Protein AF-A0A382JQ73-F1 (afdb_monomer_lite)

Organism: NCBI:txid408172

Radius of gyration: 24.36 Å; chains: 1; bounding box: 41×45×93 Å

pLDDT: mean 86.75, std 17.33, range [39.06, 98.62]

Foldseek 3Di:
DDDDDDDDPDDDDPDPDPPPPPPPPLQADDLPDQCRLVSVQCVQFVFPQGEAEDEDADPVVVVPDAADLVNGYKYWYFDADPVRHGDDIDIDGDHNVSNCVVPNVVGTDHGDDCVVVVVSNVVVVVVVD

Structure (mmCIF, N/CA/C/O backbone):
data_AF-A0A382JQ73-F1
#
_entry.id   AF-A0A382JQ73-F1
#
loop_
_atom_site.group_PDB
_atom_site.id
_atom_site.type_symbol
_atom_site.label_atom_id
_atom_site.label_alt_id
_atom_site.label_comp_id
_atom_site.label_asym_id
_atom_site.label_entity_id
_atom_site.label_seq_id
_atom_site.pdbx_PDB_ins_code
_atom_site.Cartn_x
_atom_site.Cartn_y
_atom_site.Cartn_z
_atom_site.occupancy
_atom_site.B_iso_or_equiv
_atom_site.auth_seq_id
_atom_site.auth_comp_id
_atom_site.auth_asym_id
_atom_site.auth_atom_id
_atom_site.pdbx_PDB_model_num
ATOM 1 N N . MET A 1 1 ? 11.324 -33.983 -73.610 1.00 46.19 1 MET A N 1
ATOM 2 C CA . MET A 1 1 ? 12.483 -33.865 -72.699 1.00 46.19 1 MET A CA 1
ATOM 3 C C . MET A 1 1 ? 12.506 -32.440 -72.157 1.00 46.19 1 MET A C 1
ATOM 5 O O . MET A 1 1 ? 12.318 -31.541 -72.962 1.00 46.19 1 MET A O 1
ATOM 9 N N . ASN A 1 2 ? 12.716 -32.282 -70.842 1.00 39.06 2 ASN A N 1
ATOM 10 C CA . ASN A 1 2 ? 12.858 -31.035 -70.056 1.00 39.06 2 ASN A CA 1
ATOM 11 C C . ASN A 1 2 ? 11.587 -30.190 -69.846 1.00 39.06 2 ASN A C 1
ATOM 13 O O . ASN A 1 2 ? 10.844 -29.955 -70.782 1.00 39.06 2 ASN A O 1
ATOM 17 N N . MET A 1 3 ? 11.271 -29.639 -68.672 1.00 40.94 3 MET A N 1
ATOM 18 C CA . MET A 1 3 ? 11.789 -29.722 -67.297 1.00 40.94 3 MET A CA 1
ATOM 19 C C . MET A 1 3 ? 10.694 -29.092 -66.417 1.00 40.94 3 MET A C 1
ATOM 21 O O . MET A 1 3 ? 10.139 -28.055 -66.775 1.00 40.94 3 MET A O 1
ATOM 25 N N . ARG A 1 4 ? 10.366 -29.715 -65.282 1.00 57.44 4 ARG A N 1
ATOM 26 C CA . ARG A 1 4 ? 9.484 -29.146 -64.251 1.00 5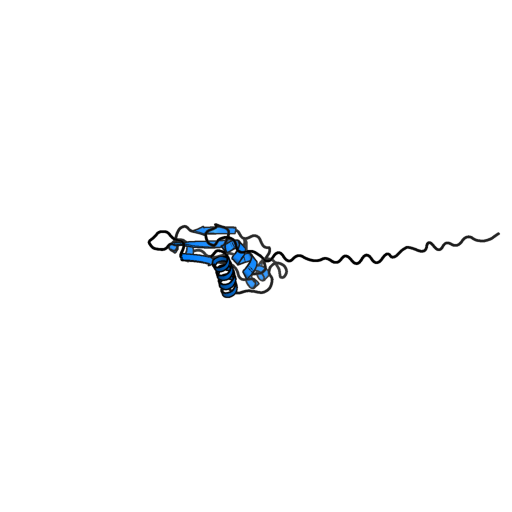7.44 4 ARG A CA 1
ATOM 27 C C . ARG A 1 4 ? 10.257 -28.090 -63.461 1.00 57.44 4 ARG A C 1
ATOM 29 O O . ARG A 1 4 ? 11.326 -28.420 -62.965 1.00 57.44 4 ARG A O 1
ATOM 36 N N . HIS A 1 5 ? 9.680 -26.908 -63.237 1.00 48.34 5 HIS A N 1
ATOM 37 C CA . HIS A 1 5 ? 10.069 -26.051 -62.115 1.00 48.34 5 HIS A CA 1
ATOM 38 C C . HIS A 1 5 ? 8.849 -25.436 -61.423 1.00 48.34 5 HIS A C 1
ATOM 40 O O . HIS A 1 5 ? 7.890 -24.995 -62.049 1.00 48.34 5 HIS A O 1
ATOM 46 N N . HIS A 1 6 ? 8.917 -25.514 -60.098 1.00 56.88 6 HIS A N 1
ATOM 47 C CA . HIS A 1 6 ? 7.933 -25.156 -59.091 1.00 56.88 6 HIS A CA 1
ATOM 48 C C . HIS A 1 6 ? 7.804 -23.644 -58.906 1.00 56.88 6 HIS A C 1
ATOM 50 O O . HIS A 1 6 ? 8.826 -22.974 -58.816 1.00 56.88 6 HIS A O 1
ATOM 56 N N . THR A 1 7 ? 6.596 -23.155 -58.622 1.00 52.44 7 THR A N 1
ATOM 57 C CA . THR A 1 7 ? 6.410 -22.011 -57.715 1.00 52.44 7 THR A CA 1
ATOM 58 C C . THR A 1 7 ? 5.121 -22.188 -56.909 1.00 52.44 7 THR A C 1
ATOM 60 O O . THR A 1 7 ? 4.008 -21.949 -57.365 1.00 52.44 7 THR A O 1
ATOM 63 N N . ILE A 1 8 ? 5.290 -22.660 -55.672 1.00 55.72 8 ILE A N 1
ATOM 64 C CA . ILE A 1 8 ? 4.260 -22.680 -54.630 1.00 55.72 8 ILE A CA 1
ATOM 65 C C . ILE A 1 8 ? 4.098 -21.232 -54.153 1.00 55.72 8 ILE A C 1
ATOM 67 O O . ILE A 1 8 ? 4.946 -20.721 -53.425 1.00 55.72 8 ILE A O 1
ATOM 71 N N . SER A 1 9 ? 3.032 -20.564 -54.594 1.00 48.09 9 SER A N 1
ATOM 72 C CA . SER A 1 9 ? 2.642 -19.239 -54.105 1.00 48.09 9 SER A CA 1
ATOM 73 C C . SER A 1 9 ? 2.085 -19.386 -52.686 1.00 48.09 9 SER A C 1
ATOM 75 O O . SER A 1 9 ? 0.987 -19.907 -52.485 1.00 48.09 9 SER A O 1
ATOM 77 N N . ARG A 1 10 ? 2.890 -19.031 -51.679 1.00 51.66 10 ARG A N 1
ATOM 78 C CA . ARG A 1 10 ? 2.491 -19.080 -50.269 1.00 51.66 10 ARG A CA 1
ATOM 79 C C . ARG A 1 10 ? 1.628 -17.865 -49.935 1.00 51.66 10 ARG A C 1
ATOM 81 O O . ARG A 1 10 ? 2.068 -16.729 -50.073 1.00 51.66 10 ARG A O 1
ATOM 88 N N . LEU A 1 11 ? 0.416 -18.156 -49.465 1.00 56.16 11 LEU A N 1
ATOM 89 C CA . LEU A 1 11 ? -0.494 -17.240 -48.789 1.00 56.16 11 LEU A CA 1
ATOM 90 C C . LEU A 1 11 ? 0.241 -16.420 -47.718 1.00 56.16 11 LEU A C 1
ATOM 92 O O . LEU A 1 11 ? 0.912 -16.988 -46.858 1.00 56.16 11 LEU A O 1
ATOM 96 N N . ALA A 1 12 ? 0.015 -15.110 -47.706 1.00 55.66 12 ALA A N 1
ATOM 97 C CA . ALA A 1 12 ? 0.257 -14.263 -46.546 1.00 55.66 12 ALA A CA 1
ATOM 98 C C . ALA A 1 12 ? -1.049 -13.529 -46.214 1.00 55.66 12 ALA A C 1
ATOM 100 O O . ALA A 1 12 ? -1.292 -12.412 -46.666 1.00 55.66 12 ALA A O 1
ATOM 101 N N . ALA A 1 13 ? -1.930 -14.202 -45.470 1.00 55.72 13 ALA A N 1
ATOM 102 C CA . ALA A 1 13 ? -3.082 -13.567 -44.844 1.00 55.72 13 ALA A CA 1
ATOM 103 C C . ALA A 1 13 ? -2.578 -12.774 -43.630 1.00 55.72 13 ALA A C 1
ATOM 105 O O . ALA A 1 13 ? -2.143 -13.348 -42.632 1.00 55.72 13 ALA A O 1
ATOM 106 N N . LEU A 1 14 ? -2.581 -11.448 -43.753 1.00 53.69 14 LEU A N 1
ATOM 107 C CA . LEU A 1 14 ? -2.181 -10.514 -42.709 1.00 53.69 14 LEU A CA 1
ATOM 108 C C . LEU A 1 14 ? -3.281 -10.469 -41.633 1.00 53.69 14 LEU A C 1
ATOM 110 O O . LEU A 1 14 ? -4.257 -9.732 -41.747 1.00 53.69 14 LEU A O 1
ATOM 114 N N . MET A 1 15 ? -3.155 -11.312 -40.608 1.00 59.88 15 MET A N 1
ATOM 115 C CA . MET A 1 15 ? -4.075 -11.357 -39.472 1.00 59.88 15 MET A CA 1
ATOM 116 C C . MET A 1 15 ? -3.680 -10.262 -38.468 1.00 59.88 15 MET A C 1
ATOM 118 O O . MET A 1 15 ? -2.776 -10.443 -37.655 1.00 59.88 15 MET A O 1
ATOM 122 N N . LEU A 1 16 ? -4.330 -9.097 -38.556 1.00 59.72 16 LEU A N 1
ATOM 123 C CA . LEU A 1 16 ? -4.241 -8.030 -37.555 1.00 59.72 16 LEU A CA 1
ATOM 124 C C . LEU A 1 16 ? -4.937 -8.489 -36.265 1.00 59.72 16 LEU A C 1
ATOM 126 O O . LEU A 1 16 ? -6.151 -8.371 -36.118 1.00 59.72 16 LEU A O 1
ATOM 130 N N . ILE A 1 17 ? -4.160 -9.029 -35.328 1.00 69.94 17 ILE A N 1
ATOM 131 C CA . ILE A 1 17 ? -4.608 -9.276 -33.956 1.00 69.94 17 ILE A CA 1
ATOM 132 C C . ILE A 1 17 ? -4.641 -7.922 -33.238 1.00 69.94 17 ILE A C 1
ATOM 134 O O . ILE A 1 17 ? -3.612 -7.393 -32.819 1.00 69.94 17 ILE A O 1
ATOM 138 N N . VAL A 1 18 ? -5.836 -7.343 -33.115 1.00 60.03 18 VAL A N 1
ATOM 139 C CA . VAL A 1 18 ? -6.100 -6.218 -32.212 1.00 60.03 18 VAL A CA 1
ATOM 140 C C . VAL A 1 18 ? -6.088 -6.773 -30.788 1.00 60.03 18 VAL A C 1
ATOM 142 O O . VAL A 1 18 ? -7.096 -7.266 -30.288 1.00 60.03 18 VAL A O 1
ATOM 145 N N . CYS A 1 19 ? -4.929 -6.723 -30.131 1.00 53.97 19 CYS A N 1
ATOM 146 C CA . CYS A 1 19 ? -4.843 -6.887 -28.682 1.00 53.97 19 CYS A CA 1
ATOM 147 C C . CYS A 1 19 ? -5.473 -5.655 -28.020 1.00 53.97 19 CYS A C 1
ATOM 149 O O . CYS A 1 19 ? -4.785 -4.700 -27.665 1.00 53.97 19 CYS A O 1
ATOM 151 N N . ALA A 1 20 ? -6.797 -5.667 -27.860 1.00 57.41 20 ALA A N 1
ATOM 152 C CA . ALA A 1 20 ? -7.471 -4.799 -26.908 1.00 57.41 20 ALA A CA 1
ATOM 153 C C . ALA A 1 20 ? -7.098 -5.283 -25.500 1.00 57.41 20 ALA A C 1
ATOM 155 O O . ALA A 1 20 ? -7.790 -6.100 -24.895 1.00 57.41 20 ALA A O 1
ATOM 156 N N . GLY A 1 21 ? -5.947 -4.827 -25.003 1.00 48.09 21 GLY A N 1
ATOM 157 C CA . GLY A 1 21 ? -5.580 -4.984 -23.605 1.00 48.09 21 GLY A CA 1
ATOM 158 C C . GLY A 1 21 ? -6.584 -4.209 -22.763 1.00 48.09 21 GLY A C 1
ATOM 159 O O . GLY A 1 21 ? -6.453 -2.998 -22.603 1.00 48.09 21 GLY A O 1
ATOM 160 N N . MET A 1 22 ? -7.609 -4.892 -22.253 1.00 49.41 22 MET A N 1
ATOM 161 C CA . MET A 1 22 ? -8.440 -4.353 -21.184 1.00 49.41 22 MET A CA 1
ATOM 162 C C . MET A 1 22 ? -7.543 -4.219 -19.954 1.00 49.41 22 MET A C 1
ATOM 164 O O . MET A 1 22 ? -7.358 -5.170 -19.197 1.00 49.41 22 MET A O 1
ATOM 168 N N . ALA A 1 23 ? -6.938 -3.046 -19.782 1.00 50.38 23 ALA A N 1
ATOM 169 C CA . ALA A 1 23 ? -6.324 -2.669 -18.525 1.00 50.38 23 ALA A CA 1
ATOM 170 C C . ALA A 1 23 ? -7.447 -2.641 -17.482 1.00 50.38 23 ALA A C 1
ATOM 172 O O . ALA A 1 23 ? -8.264 -1.720 -17.457 1.00 50.38 23 ALA A O 1
ATOM 173 N N . SER A 1 24 ? -7.540 -3.697 -16.672 1.00 48.69 24 SER A N 1
ATOM 174 C CA . SER A 1 24 ? -8.426 -3.706 -15.514 1.00 48.69 24 SER A CA 1
ATOM 175 C C . SER A 1 24 ? -7.979 -2.562 -14.614 1.00 48.69 24 SER A C 1
ATOM 177 O O . SER A 1 24 ? -6.850 -2.563 -14.122 1.00 48.69 24 SER A O 1
ATOM 179 N N . ALA A 1 25 ? -8.823 -1.542 -14.457 1.00 58.66 25 ALA A N 1
ATOM 180 C CA . ALA A 1 25 ? -8.551 -0.478 -13.509 1.00 58.66 25 ALA A CA 1
ATOM 181 C C . ALA A 1 25 ? -8.450 -1.129 -12.126 1.00 58.66 25 ALA A C 1
ATOM 183 O O . ALA A 1 25 ? -9.438 -1.677 -11.629 1.00 58.66 25 ALA A O 1
ATOM 184 N N . ALA A 1 26 ? -7.249 -1.119 -11.538 1.00 61.19 26 ALA A N 1
ATOM 185 C CA . ALA A 1 26 ? -7.008 -1.676 -10.216 1.00 61.19 26 ALA A CA 1
ATOM 186 C C . ALA A 1 26 ? -8.017 -1.059 -9.239 1.00 61.19 26 ALA A C 1
ATOM 188 O O . ALA A 1 26 ? -7.959 0.127 -8.912 1.00 61.19 26 ALA A O 1
ATOM 189 N N . THR A 1 27 ? -9.003 -1.856 -8.834 1.00 75.88 27 THR A N 1
ATOM 190 C CA . THR A 1 27 ? -10.042 -1.402 -7.920 1.00 75.88 27 THR A CA 1
ATOM 191 C C . THR A 1 27 ? -9.519 -1.629 -6.518 1.00 75.88 27 THR A C 1
ATOM 193 O O . THR A 1 27 ? -9.247 -2.764 -6.131 1.00 75.88 27 THR A O 1
ATOM 196 N N . LEU A 1 28 ? -9.365 -0.551 -5.748 1.00 88.19 28 LEU A N 1
ATOM 197 C CA . LEU A 1 28 ? -8.978 -0.671 -4.345 1.00 88.19 28 LEU A CA 1
ATOM 198 C C . LEU A 1 28 ? -9.976 -1.582 -3.611 1.00 88.19 28 LEU A C 1
ATOM 200 O O . LEU A 1 28 ? -11.183 -1.412 -3.806 1.00 88.19 28 LEU A O 1
ATOM 204 N N . PRO A 1 29 ? -9.527 -2.491 -2.732 1.00 91.12 29 PRO A N 1
ATOM 205 C CA . PRO A 1 29 ? -10.396 -3.209 -1.805 1.00 91.12 29 PRO A CA 1
ATOM 206 C C . PRO A 1 29 ? -11.153 -2.258 -0.869 1.00 91.12 29 PRO A C 1
ATOM 208 O O . PRO A 1 29 ? -10.941 -1.038 -0.862 1.00 91.12 29 PRO A O 1
ATOM 211 N N . ASP A 1 30 ? -12.078 -2.792 -0.075 1.00 88.75 30 ASP A N 1
ATOM 212 C CA . ASP A 1 30 ? -12.647 -2.013 1.024 1.00 88.75 30 ASP A CA 1
ATOM 213 C C . ASP A 1 30 ? -11.562 -1.708 2.063 1.00 88.75 30 ASP A C 1
ATOM 215 O O . ASP A 1 30 ? -10.690 -2.531 2.344 1.00 88.75 30 ASP A O 1
ATOM 219 N N . THR A 1 31 ? -11.591 -0.490 2.604 1.00 82.19 31 THR A N 1
ATOM 220 C CA . THR A 1 31 ? -10.497 0.087 3.401 1.00 82.19 31 THR A CA 1
ATOM 221 C C . THR A 1 31 ? -10.186 -0.722 4.660 1.00 82.19 31 THR A C 1
ATOM 223 O O . THR A 1 31 ? -9.065 -0.711 5.146 1.00 82.19 31 THR A O 1
ATOM 226 N N . THR A 1 32 ? -11.142 -1.485 5.174 1.00 82.44 32 THR A N 1
ATOM 227 C CA . THR A 1 32 ? -10.979 -2.292 6.389 1.00 82.44 32 THR A CA 1
ATOM 228 C C . THR A 1 32 ? -10.558 -3.730 6.127 1.00 82.44 32 THR A C 1
ATOM 230 O O . THR A 1 32 ? -10.445 -4.497 7.074 1.00 82.44 32 THR A O 1
ATOM 233 N N . THR A 1 33 ? -10.388 -4.126 4.866 1.00 89.31 33 THR A N 1
ATOM 234 C CA . THR A 1 33 ? -9.957 -5.487 4.530 1.00 89.31 33 THR A CA 1
ATOM 235 C C . THR A 1 33 ? -8.465 -5.652 4.772 1.00 89.31 33 THR A C 1
ATOM 237 O O . THR A 1 33 ? -7.676 -4.740 4.507 1.00 89.31 33 THR A O 1
ATOM 240 N N . ASP A 1 34 ? -8.060 -6.854 5.172 1.00 91.25 34 ASP A N 1
ATOM 241 C CA . ASP A 1 34 ? -6.661 -7.254 5.384 1.00 91.25 34 ASP A CA 1
ATOM 242 C C . ASP A 1 34 ? -5.892 -7.458 4.064 1.00 91.25 34 ASP A C 1
ATOM 244 O O . ASP A 1 34 ? -4.984 -8.273 3.966 1.00 91.25 34 ASP A O 1
ATOM 248 N N . THR A 1 35 ? -6.273 -6.721 3.022 1.00 93.31 35 THR A N 1
ATOM 249 C CA . THR A 1 35 ? -5.653 -6.715 1.690 1.00 93.31 35 THR A CA 1
ATOM 250 C C . THR A 1 35 ? -5.521 -5.303 1.118 1.00 93.31 35 THR A C 1
ATOM 252 O O . THR A 1 35 ? -4.952 -5.123 0.042 1.00 93.31 35 THR A O 1
ATOM 255 N N . PHE A 1 36 ? -6.042 -4.278 1.805 1.00 96.25 36 PHE A N 1
ATOM 256 C CA . PHE A 1 36 ? -6.052 -2.908 1.291 1.00 96.25 36 PHE A CA 1
ATOM 257 C C . PHE A 1 36 ? -4.634 -2.392 1.008 1.00 96.25 36 PHE A C 1
ATOM 259 O O . PHE A 1 36 ? -4.371 -1.886 -0.083 1.00 96.25 36 PHE A O 1
ATOM 266 N N . CYS A 1 37 ? -3.697 -2.565 1.943 1.00 97.44 37 CYS A N 1
ATOM 267 C CA . CYS A 1 37 ? -2.326 -2.097 1.754 1.00 97.44 37 CYS A CA 1
ATOM 268 C C . CYS A 1 37 ? -1.533 -2.895 0.706 1.00 97.44 37 CYS A C 1
ATOM 270 O O . CYS A 1 37 ? -0.583 -2.345 0.151 1.00 97.44 37 CYS A O 1
ATOM 272 N N . THR A 1 38 ? -1.936 -4.129 0.378 1.00 97.69 38 THR A N 1
ATOM 273 C CA . THR A 1 38 ? -1.376 -4.879 -0.761 1.00 97.69 38 THR A CA 1
ATOM 274 C C . THR A 1 38 ? -1.728 -4.191 -2.074 1.00 97.69 38 THR A C 1
ATOM 276 O O . THR A 1 38 ? -0.836 -3.851 -2.844 1.00 97.69 38 THR A O 1
ATOM 279 N N . ALA A 1 39 ? -3.003 -3.847 -2.275 1.00 96.94 39 ALA A N 1
ATOM 280 C CA . ALA A 1 39 ? -3.419 -3.093 -3.457 1.00 96.94 39 ALA A CA 1
ATOM 281 C C . ALA A 1 39 ? -2.753 -1.707 -3.518 1.00 96.94 39 ALA A C 1
ATOM 283 O O . ALA A 1 39 ? -2.367 -1.237 -4.585 1.00 96.94 39 ALA A O 1
ATOM 284 N N . VAL A 1 40 ? -2.566 -1.046 -2.368 1.00 97.69 40 VAL A N 1
ATOM 285 C CA . VAL A 1 40 ? -1.811 0.216 -2.306 1.00 97.69 40 VAL A CA 1
ATOM 286 C C . VAL A 1 40 ? -0.355 0.022 -2.743 1.00 97.69 40 VAL A C 1
ATOM 288 O O . VAL A 1 40 ? 0.150 0.861 -3.482 1.00 97.69 40 VAL A O 1
ATOM 291 N N . GLN A 1 41 ? 0.323 -1.052 -2.328 1.00 98.19 41 GLN A N 1
ATOM 292 C CA . GLN A 1 41 ? 1.693 -1.355 -2.756 1.00 98.19 41 GLN A CA 1
ATOM 293 C C . GLN A 1 41 ? 1.784 -1.582 -4.271 1.00 98.19 41 GLN A C 1
ATOM 295 O O . GLN A 1 41 ? 2.655 -0.996 -4.916 1.00 98.19 41 GLN A O 1
ATOM 300 N N . GLU A 1 42 ? 0.877 -2.386 -4.828 1.00 97.50 42 GLU A N 1
ATOM 301 C CA . GLU A 1 42 ? 0.798 -2.673 -6.266 1.00 97.50 42 GLU A CA 1
ATOM 302 C C . GLU A 1 42 ? 0.579 -1.394 -7.075 1.00 97.50 42 GLU A C 1
ATOM 304 O O . GLU A 1 42 ? 1.294 -1.139 -8.040 1.00 97.50 42 GLU A O 1
ATOM 309 N N . ILE A 1 43 ? -0.360 -0.545 -6.643 1.00 97.12 43 ILE A N 1
ATOM 310 C CA . ILE A 1 43 ? -0.675 0.708 -7.332 1.00 97.12 43 ILE A CA 1
ATOM 311 C C . ILE A 1 43 ? 0.472 1.707 -7.207 1.00 97.12 43 ILE A C 1
ATOM 313 O O . ILE A 1 43 ? 0.857 2.313 -8.201 1.00 97.12 43 ILE A O 1
ATOM 317 N N . LEU A 1 44 ? 1.001 1.925 -5.999 1.00 97.94 44 LEU A N 1
ATOM 318 C CA . LEU A 1 44 ? 1.983 2.985 -5.772 1.00 97.94 44 LEU A CA 1
ATOM 319 C C . LEU A 1 44 ? 3.332 2.702 -6.423 1.00 97.94 44 LEU A C 1
ATOM 321 O O . LEU A 1 44 ? 4.020 3.649 -6.800 1.00 97.94 44 LEU A O 1
ATOM 325 N N . ALA A 1 45 ? 3.720 1.432 -6.505 1.00 98.12 45 ALA A N 1
ATOM 326 C CA . ALA A 1 45 ? 4.983 1.038 -7.109 1.00 98.12 45 ALA A CA 1
ATOM 327 C C . ALA A 1 45 ? 4.837 0.464 -8.523 1.00 98.12 45 ALA A C 1
ATOM 329 O O . ALA A 1 45 ? 5.851 0.089 -9.106 1.00 98.12 45 ALA A O 1
ATOM 330 N N . GLU A 1 46 ? 3.609 0.359 -9.044 1.00 97.38 46 GLU A N 1
ATOM 331 C CA . GLU A 1 46 ? 3.306 -0.316 -10.313 1.00 97.38 46 GLU A CA 1
ATOM 332 C C . GLU A 1 46 ? 4.045 -1.659 -10.411 1.00 97.38 46 GLU A C 1
ATOM 334 O O . GLU A 1 46 ? 4.793 -1.924 -11.352 1.00 97.38 46 GLU A O 1
ATOM 339 N N . THR A 1 47 ? 3.923 -2.465 -9.356 1.00 97.31 47 THR A N 1
ATOM 340 C CA . THR A 1 47 ? 4.699 -3.694 -9.169 1.00 97.31 47 THR A CA 1
ATOM 341 C C . THR A 1 47 ? 3.801 -4.919 -9.205 1.00 97.31 47 THR A C 1
ATOM 343 O O . THR A 1 47 ? 2.674 -4.890 -8.714 1.00 97.31 47 THR A O 1
ATOM 346 N N . THR A 1 48 ? 4.330 -6.012 -9.751 1.00 95.88 48 THR A N 1
ATOM 347 C CA . THR A 1 48 ? 3.733 -7.351 -9.665 1.00 95.88 48 THR A CA 1
ATOM 348 C C . THR A 1 48 ? 4.471 -8.252 -8.676 1.00 95.88 48 THR A C 1
ATOM 350 O O . THR A 1 48 ? 4.163 -9.439 -8.591 1.00 95.88 48 THR A O 1
ATOM 353 N N . VAL A 1 49 ? 5.466 -7.726 -7.949 1.00 97.88 49 VAL A N 1
ATOM 354 C CA . VAL A 1 49 ? 6.171 -8.479 -6.907 1.00 97.88 49 VAL A CA 1
ATOM 355 C C . VAL A 1 49 ? 5.184 -8.751 -5.766 1.00 97.88 49 VAL A C 1
ATOM 357 O O . VAL A 1 49 ? 4.658 -7.799 -5.181 1.00 97.88 49 VAL A O 1
ATOM 360 N N . PRO A 1 50 ? 4.919 -10.024 -5.419 1.00 97.56 50 PRO A N 1
ATOM 361 C CA . PRO A 1 50 ? 4.007 -10.347 -4.332 1.00 97.56 50 PRO A CA 1
ATOM 362 C C . PRO A 1 50 ? 4.504 -9.766 -3.011 1.00 97.56 50 PRO A C 1
ATOM 364 O O . PRO A 1 50 ? 5.679 -9.900 -2.668 1.00 97.56 50 PRO A O 1
ATOM 367 N N . SER A 1 51 ? 3.599 -9.128 -2.272 1.00 97.94 51 SER A N 1
ATOM 368 C CA . SER A 1 51 ? 3.910 -8.536 -0.973 1.00 97.94 51 SER A CA 1
ATOM 369 C C . SER A 1 51 ? 3.440 -9.421 0.174 1.00 97.94 51 SER A C 1
ATOM 371 O O . SER A 1 51 ? 2.301 -9.886 0.189 1.00 97.94 51 SER A O 1
ATOM 373 N N . GLU A 1 52 ? 4.291 -9.590 1.177 1.00 98.12 52 GLU A N 1
ATOM 374 C CA . GLU A 1 52 ? 3.954 -10.220 2.448 1.00 98.12 52 GLU A CA 1
ATOM 375 C C . GLU A 1 52 ? 3.385 -9.162 3.397 1.00 98.12 52 GLU A C 1
ATOM 377 O O . GLU A 1 52 ? 4.104 -8.298 3.910 1.00 98.12 52 GLU A O 1
ATOM 382 N N . LEU A 1 53 ? 2.070 -9.201 3.610 1.00 97.88 53 LEU A N 1
ATOM 383 C CA . LEU A 1 53 ? 1.367 -8.230 4.441 1.00 97.88 53 LEU A CA 1
ATOM 384 C C . LEU A 1 53 ? 1.281 -8.687 5.899 1.00 97.88 53 LEU A C 1
ATOM 386 O O . LEU A 1 53 ? 0.724 -9.737 6.203 1.00 97.88 53 LEU A O 1
ATOM 390 N N . T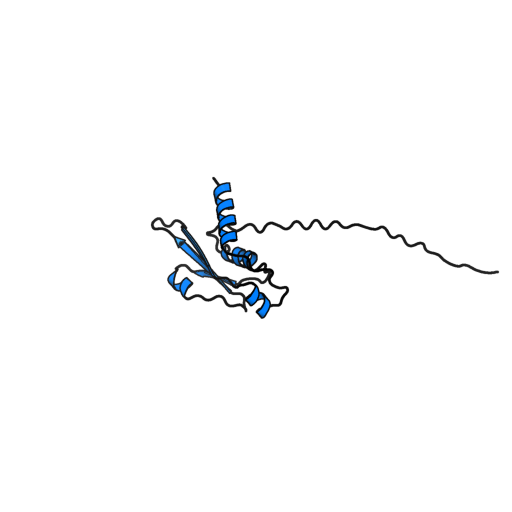HR A 1 54 ? 1.750 -7.836 6.814 1.00 98.25 54 THR A N 1
ATOM 391 C CA . THR A 1 54 ? 1.455 -7.950 8.248 1.00 98.25 54 THR A CA 1
ATOM 392 C C . THR A 1 54 ? 0.391 -6.937 8.660 1.00 98.25 54 THR A C 1
ATOM 394 O O . THR A 1 54 ? 0.580 -5.724 8.522 1.00 98.25 54 THR A O 1
ATOM 397 N N . VAL A 1 55 ? -0.720 -7.424 9.212 1.00 97.50 55 VAL A N 1
ATOM 398 C CA . VAL A 1 55 ? -1.766 -6.580 9.800 1.00 97.50 55 VAL A CA 1
ATOM 399 C C . VAL A 1 55 ? -1.539 -6.474 11.303 1.00 97.50 55 VAL A C 1
ATOM 401 O O . VAL A 1 55 ? -1.477 -7.475 12.012 1.00 97.50 55 VAL A O 1
ATOM 404 N N . TYR A 1 56 ? -1.406 -5.246 11.790 1.00 97.38 56 TYR A N 1
ATOM 405 C CA . TYR A 1 56 ? -1.223 -4.947 13.204 1.00 97.38 56 TYR A CA 1
ATOM 406 C C . TYR A 1 56 ? -2.559 -4.576 13.849 1.00 97.38 56 TYR A C 1
ATOM 408 O O . TYR A 1 56 ? -3.341 -3.809 13.283 1.00 97.38 56 TYR A O 1
ATOM 416 N N . SER A 1 57 ? -2.788 -5.066 15.068 1.00 95.00 57 SER A N 1
ATOM 417 C CA . SER A 1 57 ? -3.963 -4.730 15.884 1.00 95.00 57 SER A CA 1
ATOM 418 C C . SER A 1 57 ? -3.881 -3.346 16.526 1.00 95.00 57 SER A C 1
ATOM 420 O O . SER A 1 57 ? -4.901 -2.785 16.922 1.00 95.00 57 SER A O 1
ATOM 422 N N . ASP A 1 58 ? -2.676 -2.788 16.657 1.00 93.94 58 ASP A N 1
ATOM 423 C CA . ASP A 1 58 ? -2.455 -1.510 17.317 1.00 93.94 58 ASP A CA 1
ATOM 424 C C . ASP A 1 58 ? -1.392 -0.654 16.618 1.00 93.94 58 ASP A C 1
ATOM 426 O O . ASP A 1 58 ? -0.485 -1.117 15.919 1.00 93.94 58 ASP A O 1
ATOM 430 N N . MET A 1 59 ? -1.512 0.653 16.831 1.00 95.75 59 MET A N 1
ATOM 431 C CA . MET A 1 59 ? -0.637 1.633 16.205 1.00 95.75 59 MET A CA 1
ATOM 432 C C . MET A 1 59 ? 0.778 1.644 16.810 1.00 95.75 59 MET A C 1
ATOM 434 O O . MET A 1 59 ? 1.707 2.122 16.163 1.00 95.75 59 MET A O 1
ATOM 438 N N . ALA A 1 60 ? 0.980 1.166 18.041 1.00 96.94 60 ALA A N 1
ATOM 439 C CA . ALA A 1 60 ? 2.300 1.166 18.669 1.00 96.94 60 ALA A CA 1
ATOM 440 C C . ALA A 1 60 ? 3.220 0.128 18.009 1.00 96.94 60 ALA A C 1
ATOM 442 O O . ALA A 1 60 ? 4.306 0.497 17.558 1.00 96.94 60 ALA A O 1
ATOM 443 N N . ALA A 1 61 ? 2.752 -1.110 17.847 1.00 97.12 61 ALA A N 1
ATOM 444 C CA . ALA A 1 61 ? 3.467 -2.157 17.123 1.00 97.12 61 ALA A CA 1
ATOM 445 C C . ALA A 1 61 ? 3.669 -1.781 15.644 1.00 97.12 61 ALA A C 1
ATOM 447 O O . ALA A 1 61 ? 4.784 -1.854 15.119 1.00 97.12 61 ALA A O 1
ATOM 448 N N . PHE A 1 62 ? 2.630 -1.246 14.987 1.00 98.19 62 PHE A N 1
ATOM 449 C CA . PHE A 1 62 ? 2.745 -0.768 13.608 1.00 98.19 62 PHE A CA 1
ATOM 450 C C . PHE A 1 62 ? 3.842 0.291 13.441 1.00 98.19 62 PHE A C 1
ATOM 452 O O . PHE A 1 62 ? 4.602 0.243 12.470 1.00 98.19 62 PHE A O 1
ATOM 459 N N . ARG A 1 63 ? 3.969 1.252 14.370 1.00 97.62 63 ARG A N 1
ATOM 460 C CA . ARG A 1 63 ? 5.009 2.295 14.301 1.00 97.62 63 ARG A CA 1
ATOM 461 C C . ARG A 1 63 ? 6.419 1.713 14.308 1.00 97.62 63 ARG A C 1
ATOM 463 O O . ARG A 1 63 ? 7.257 2.244 13.583 1.00 97.62 63 ARG A O 1
ATOM 470 N N . GLN A 1 64 ? 6.648 0.627 15.040 1.00 97.50 64 GLN A N 1
ATOM 471 C CA . GLN A 1 64 ? 7.945 -0.051 15.115 1.00 97.50 64 GLN A CA 1
ATOM 472 C C . GLN A 1 64 ? 8.248 -0.916 13.881 1.00 97.50 64 GLN A C 1
ATOM 474 O O . GLN A 1 64 ? 9.411 -1.191 13.602 1.00 97.50 64 GLN A O 1
ATOM 479 N N . SER A 1 65 ? 7.228 -1.302 13.106 1.00 96.69 65 SER A N 1
ATOM 480 C CA . SER A 1 65 ? 7.419 -2.104 11.891 1.00 96.69 65 SER A CA 1
ATOM 481 C C . SER A 1 65 ? 8.203 -1.365 10.798 1.00 96.69 65 SER A C 1
ATOM 483 O O . SER A 1 65 ? 8.107 -0.139 10.657 1.00 96.69 65 SER A O 1
ATOM 485 N N . LYS A 1 66 ? 8.956 -2.106 9.982 1.00 95.88 66 LYS A N 1
ATOM 486 C CA . LYS A 1 66 ? 9.696 -1.562 8.839 1.00 95.88 66 LYS A CA 1
ATOM 487 C C . LYS A 1 66 ? 9.599 -2.520 7.644 1.00 95.88 66 LYS A C 1
ATOM 489 O O . LYS A 1 66 ? 10.103 -3.631 7.757 1.00 95.88 66 LYS A O 1
ATOM 494 N N . PRO A 1 67 ? 9.015 -2.083 6.513 1.00 96.25 67 PRO A N 1
ATOM 495 C CA . PRO A 1 67 ? 9.030 -2.830 5.258 1.00 96.25 67 PRO A CA 1
ATOM 496 C C . PRO A 1 67 ? 10.444 -3.213 4.818 1.00 96.25 67 PRO A C 1
ATOM 498 O O . PRO A 1 67 ? 11.355 -2.373 4.819 1.00 96.25 67 PRO A O 1
ATOM 501 N N . THR A 1 68 ? 10.607 -4.452 4.375 1.00 97.19 68 THR A N 1
ATOM 502 C CA . THR A 1 68 ? 11.820 -4.977 3.739 1.00 97.19 68 THR A CA 1
ATOM 503 C C . THR A 1 68 ? 11.602 -5.105 2.237 1.00 97.19 68 THR A C 1
ATOM 505 O O . THR A 1 68 ? 10.481 -5.365 1.808 1.00 97.19 68 THR A O 1
ATOM 508 N N . PRO A 1 69 ? 12.640 -4.890 1.413 1.00 93.00 69 PRO A N 1
ATOM 509 C CA . PRO A 1 69 ? 12.522 -5.094 -0.018 1.00 93.00 69 PRO A CA 1
ATOM 510 C C . PRO A 1 69 ? 12.577 -6.584 -0.385 1.00 93.00 69 PRO A C 1
ATOM 512 O O . PRO A 1 69 ? 11.796 -6.963 -1.229 1.00 93.00 69 PRO A O 1
ATOM 515 N N . ARG A 1 70 ? 13.392 -7.442 0.258 1.00 95.56 70 ARG A N 1
ATOM 516 C CA . ARG A 1 70 ? 13.436 -8.896 -0.011 1.00 95.56 70 ARG A CA 1
ATOM 517 C C . ARG A 1 70 ? 13.387 -9.727 1.286 1.00 95.56 70 ARG A C 1
ATOM 519 O O . ARG A 1 70 ? 14.327 -9.627 2.074 1.00 95.56 70 ARG A O 1
ATOM 526 N N . PRO A 1 71 ? 12.345 -10.554 1.505 1.00 96.69 71 PRO A N 1
ATOM 527 C CA . PRO A 1 71 ? 11.079 -10.542 0.761 1.00 96.69 71 PRO A CA 1
ATOM 528 C C . PRO A 1 71 ? 10.405 -9.161 0.848 1.00 96.69 71 PRO A C 1
ATOM 530 O O . PRO A 1 71 ? 10.720 -8.373 1.749 1.00 96.69 71 PRO A O 1
ATOM 533 N N . LEU A 1 72 ? 9.518 -8.854 -0.103 1.00 98.56 72 LEU A N 1
ATOM 534 C CA . LEU A 1 72 ? 8.780 -7.594 -0.131 1.00 98.56 72 LEU A CA 1
ATOM 535 C C . LEU A 1 72 ? 7.741 -7.622 0.988 1.00 98.56 72 LEU A C 1
ATOM 537 O O . LEU A 1 72 ? 6.648 -8.147 0.807 1.00 98.56 72 LEU A O 1
ATOM 541 N N . THR A 1 73 ? 8.082 -7.086 2.156 1.00 98.62 73 THR A N 1
ATOM 542 C CA . THR A 1 73 ? 7.160 -7.032 3.296 1.00 98.62 73 THR A CA 1
ATOM 543 C C . THR A 1 73 ? 6.516 -5.661 3.392 1.00 98.62 73 THR A C 1
ATOM 545 O O . THR A 1 73 ? 7.150 -4.635 3.139 1.00 98.62 73 THR A O 1
ATOM 548 N N . ILE A 1 74 ? 5.248 -5.637 3.785 1.00 98.62 74 ILE A N 1
ATOM 549 C CA . ILE A 1 74 ? 4.462 -4.421 3.987 1.00 98.62 74 ILE A CA 1
ATOM 550 C C . ILE A 1 74 ? 3.639 -4.538 5.271 1.00 98.62 74 ILE A C 1
ATOM 552 O O . ILE A 1 74 ? 3.40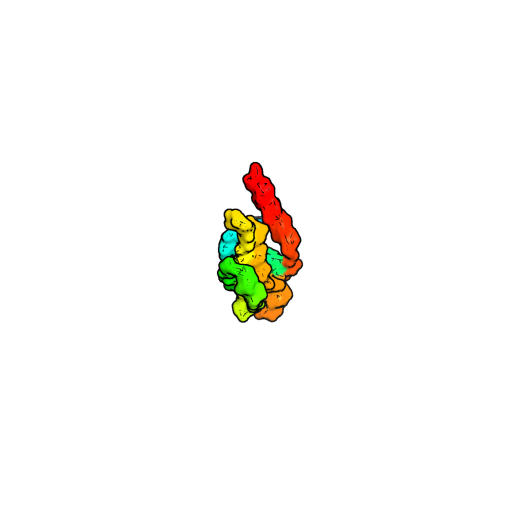2 -5.632 5.786 1.00 98.62 74 ILE A O 1
ATOM 556 N N . SER A 1 75 ? 3.171 -3.402 5.782 1.00 98.50 75 SER A N 1
ATOM 557 C CA . SER A 1 75 ? 2.384 -3.364 7.019 1.00 98.50 75 SER A CA 1
ATOM 558 C C . SER A 1 75 ? 1.088 -2.588 6.845 1.00 98.50 75 SER A C 1
ATOM 560 O O . SER A 1 75 ? 1.076 -1.541 6.192 1.00 98.50 75 SER A O 1
ATOM 562 N N . GLN A 1 76 ? 0.036 -3.036 7.531 1.00 98.06 76 GLN A N 1
ATOM 563 C CA . GLN A 1 76 ? -1.250 -2.350 7.649 1.00 98.06 76 GLN A CA 1
ATOM 564 C C . GLN A 1 76 ? -1.665 -2.206 9.115 1.00 98.06 76 GLN A C 1
ATOM 566 O O . GLN A 1 76 ? -1.399 -3.079 9.936 1.00 98.06 76 GLN A O 1
ATOM 571 N N . VAL A 1 77 ? -2.369 -1.123 9.438 1.00 97.56 77 VAL A N 1
ATOM 572 C CA . VAL A 1 77 ? -3.160 -1.006 10.672 1.00 97.56 77 VAL A CA 1
ATOM 573 C C . VAL A 1 77 ? -4.413 -0.180 10.404 1.00 97.56 77 VAL A C 1
ATOM 575 O O . VAL A 1 77 ? -4.355 0.848 9.723 1.00 97.56 77 VAL A O 1
ATOM 578 N N . VAL A 1 78 ? -5.543 -0.604 10.968 1.00 96.62 78 VAL A N 1
ATOM 579 C CA . VAL A 1 78 ? -6.785 0.174 10.963 1.00 96.62 78 VAL A CA 1
ATOM 580 C C . VAL A 1 78 ? -6.908 0.891 12.301 1.00 96.62 78 VAL A C 1
ATOM 582 O O . VAL A 1 78 ? -6.953 0.277 13.361 1.00 96.62 78 VAL A O 1
ATOM 585 N N . THR A 1 79 ? -6.957 2.219 12.265 1.00 95.06 79 THR A N 1
ATOM 586 C CA . THR A 1 79 ? -7.242 3.022 13.454 1.00 95.06 79 THR A CA 1
ATOM 587 C C . THR A 1 79 ? -8.746 3.205 13.583 1.00 95.06 79 THR A C 1
ATOM 589 O O . THR A 1 79 ? -9.395 3.669 12.642 1.00 95.06 79 THR A O 1
ATOM 592 N N . LEU A 1 80 ? -9.284 2.898 14.762 1.00 94.69 80 LEU A N 1
ATOM 593 C CA . LEU A 1 80 ? -10.695 3.081 15.097 1.00 94.69 80 LEU A CA 1
ATOM 594 C C . LEU A 1 80 ? -10.929 4.410 15.842 1.00 94.69 80 LEU A C 1
ATOM 596 O O . LEU A 1 80 ? -10.012 4.982 16.444 1.00 94.69 80 LEU A O 1
ATOM 600 N N . ASP A 1 81 ? -12.145 4.942 15.764 1.00 95.06 81 ASP A N 1
ATOM 601 C CA . ASP A 1 81 ? -12.621 6.036 16.612 1.00 95.06 81 ASP A CA 1
ATOM 602 C C . ASP A 1 81 ? -13.101 5.527 17.988 1.00 95.06 81 ASP A C 1
ATOM 604 O O . ASP A 1 81 ? -12.978 4.347 18.316 1.00 95.06 81 ASP A O 1
ATOM 608 N N . LYS A 1 82 ? -13.638 6.427 18.826 1.00 95.75 82 LYS A N 1
ATOM 609 C CA . LYS A 1 82 ? -14.120 6.075 20.176 1.00 95.75 82 LYS A CA 1
ATOM 610 C C . LYS A 1 82 ? -15.346 5.154 20.162 1.00 95.75 82 LYS A C 1
ATOM 612 O O . LYS A 1 82 ? -15.654 4.557 21.184 1.00 95.75 82 LYS A O 1
ATOM 617 N N . GLN A 1 83 ? -16.049 5.066 19.036 1.00 96.56 83 GLN A N 1
ATOM 618 C CA . GLN A 1 83 ? -17.232 4.236 18.828 1.00 96.56 83 GLN A CA 1
ATOM 619 C C . GLN A 1 83 ? -16.882 2.911 18.128 1.00 96.56 83 GLN A C 1
ATOM 621 O O . GLN A 1 83 ? -17.783 2.169 17.748 1.00 96.56 83 GLN A O 1
ATOM 626 N N . GLY A 1 84 ? -15.591 2.611 17.938 1.00 92.44 84 GLY A N 1
ATOM 627 C CA . GLY A 1 84 ? -15.131 1.398 17.261 1.00 92.44 84 GLY A CA 1
ATOM 628 C C . GLY A 1 84 ? -15.244 1.453 15.736 1.00 92.44 84 GLY A C 1
ATOM 629 O O . GLY A 1 84 ? -15.064 0.432 15.078 1.00 92.44 84 GLY A O 1
ATOM 630 N N . ARG A 1 85 ? -15.523 2.621 15.145 1.00 92.31 85 ARG A N 1
ATOM 631 C CA . ARG A 1 85 ? -15.643 2.766 13.690 1.00 92.31 85 ARG A CA 1
ATOM 632 C C . ARG A 1 85 ? -14.271 3.017 13.062 1.00 92.31 85 ARG A C 1
ATOM 634 O O . ARG A 1 85 ? -13.504 3.824 13.592 1.00 92.31 85 ARG A O 1
ATOM 641 N N . PRO A 1 86 ? -13.952 2.396 11.917 1.00 91.56 86 PR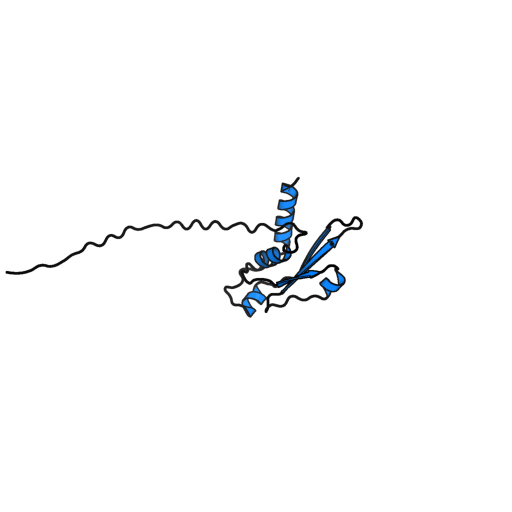O A N 1
ATOM 642 C CA . PRO A 1 86 ? -12.741 2.697 11.161 1.00 91.56 86 PRO A CA 1
ATOM 643 C C . PRO A 1 86 ? -12.663 4.182 10.794 1.00 91.56 86 PRO A C 1
ATOM 645 O O . PRO A 1 86 ? -13.554 4.703 10.127 1.00 91.56 86 PRO A O 1
ATOM 648 N N . LYS A 1 87 ? -11.590 4.861 11.212 1.00 92.44 87 LYS A N 1
ATOM 649 C CA . LYS A 1 87 ? -11.336 6.271 10.863 1.00 92.44 87 LYS A CA 1
ATOM 650 C C . LYS A 1 87 ? -10.139 6.470 9.940 1.00 92.44 87 LYS A C 1
ATOM 652 O O . LYS A 1 87 ? -10.030 7.512 9.305 1.00 92.44 87 LYS A O 1
ATOM 657 N N . MET A 1 88 ? -9.210 5.515 9.905 1.00 92.56 88 MET A N 1
ATOM 658 C CA . MET A 1 88 ? -7.992 5.605 9.101 1.00 92.56 88 MET A CA 1
ATOM 659 C C . MET A 1 88 ? -7.392 4.222 8.881 1.00 92.56 88 MET A C 1
ATOM 661 O O . MET A 1 88 ? -7.391 3.397 9.791 1.00 92.56 88 MET A O 1
ATOM 665 N N . VAL A 1 89 ? -6.818 4.012 7.704 1.00 95.12 89 VAL A N 1
ATOM 666 C CA . VAL A 1 89 ? -5.977 2.855 7.396 1.00 95.12 89 VAL A CA 1
ATOM 667 C C . VAL A 1 89 ? -4.589 3.390 7.110 1.00 95.12 89 VAL A C 1
ATOM 669 O O . VAL A 1 89 ? -4.440 4.296 6.290 1.00 95.12 89 VAL A O 1
ATOM 672 N N . SER A 1 90 ? -3.585 2.862 7.795 1.00 96.25 90 SER A N 1
ATOM 673 C CA . SER A 1 90 ? -2.196 3.255 7.590 1.00 96.25 90 SER A CA 1
ATOM 674 C C . SER A 1 90 ? -1.444 2.120 6.921 1.00 96.25 90 SER A C 1
ATOM 676 O O . SER A 1 90 ? -1.418 1.009 7.446 1.00 96.25 90 SER A O 1
ATOM 678 N N . CYS A 1 91 ? -0.791 2.427 5.802 1.00 97.69 91 CYS A N 1
ATOM 679 C CA . CYS A 1 91 ? 0.069 1.499 5.081 1.00 97.69 91 CYS A CA 1
ATOM 680 C C . CYS A 1 91 ? 1.535 1.903 5.239 1.00 97.69 91 CYS A C 1
ATOM 682 O O . CYS A 1 91 ? 1.873 3.084 5.146 1.00 97.69 91 CYS A O 1
ATOM 684 N N . LYS A 1 92 ? 2.417 0.922 5.430 1.00 97.88 92 LYS A N 1
ATOM 685 C CA . LYS A 1 92 ? 3.856 1.068 5.188 1.00 97.88 92 LYS A CA 1
ATOM 686 C C . LYS A 1 92 ? 4.227 0.169 4.017 1.00 97.88 92 LYS A C 1
ATOM 688 O O . LYS A 1 92 ? 4.090 -1.046 4.116 1.00 97.88 92 LYS A O 1
ATOM 693 N N . VAL A 1 93 ? 4.685 0.791 2.939 1.00 98.25 93 VAL A N 1
ATOM 694 C CA . VAL A 1 93 ? 4.991 0.156 1.650 1.00 98.25 93 VAL A CA 1
ATOM 695 C C . VAL A 1 93 ? 6.435 0.451 1.237 1.00 98.25 93 VAL A C 1
ATOM 697 O O . VAL A 1 93 ? 7.106 1.303 1.831 1.00 98.25 93 VAL A O 1
ATOM 700 N N . LYS A 1 94 ? 6.923 -0.252 0.218 1.00 98.19 94 LYS A N 1
ATOM 701 C CA . LYS A 1 94 ? 8.183 0.014 -0.470 1.00 98.19 94 LYS A CA 1
ATOM 702 C C . LYS A 1 94 ? 7.959 0.857 -1.717 1.00 98.19 94 LYS A C 1
ATOM 704 O O . LYS A 1 94 ? 6.991 0.678 -2.451 1.00 98.19 94 LYS A O 1
ATOM 709 N N . SER A 1 95 ? 8.891 1.770 -1.943 1.00 97.88 95 SER A N 1
ATOM 710 C CA . SER A 1 95 ? 8.957 2.565 -3.157 1.00 97.88 95 SER A CA 1
ATOM 711 C C . SER A 1 95 ? 9.406 1.724 -4.355 1.00 97.88 95 SER A C 1
ATOM 713 O O . SER A 1 95 ? 10.135 0.737 -4.209 1.00 97.88 95 SER A O 1
ATOM 715 N N . ALA A 1 96 ? 8.988 2.147 -5.544 1.00 98.31 96 ALA A N 1
ATOM 716 C CA . ALA A 1 96 ? 9.298 1.511 -6.815 1.00 98.31 96 ALA A CA 1
ATOM 717 C C . ALA A 1 96 ? 10.808 1.439 -7.078 1.00 98.31 96 ALA A C 1
ATOM 719 O O . ALA A 1 96 ? 11.298 0.446 -7.603 1.00 98.31 96 ALA A O 1
ATOM 720 N N . ASP A 1 97 ? 11.572 2.462 -6.685 1.00 98.06 97 ASP A N 1
ATOM 721 C CA . ASP A 1 97 ? 13.030 2.482 -6.848 1.00 98.06 97 ASP A CA 1
ATOM 722 C C . ASP A 1 97 ? 13.730 1.387 -6.029 1.00 98.06 97 ASP A C 1
ATOM 724 O O . ASP A 1 97 ? 14.587 0.688 -6.562 1.00 98.06 97 ASP A O 1
ATOM 728 N N . HIS A 1 98 ? 13.321 1.179 -4.777 1.00 97.88 98 HIS A N 1
ATOM 729 C CA . HIS A 1 98 ? 13.828 0.112 -3.920 1.00 97.88 98 HIS A CA 1
ATOM 730 C C . HIS A 1 98 ? 13.437 -1.265 -4.459 1.00 97.88 98 HIS A C 1
ATOM 732 O O . HIS A 1 98 ? 14.251 -2.181 -4.407 1.00 97.88 98 HIS A O 1
ATOM 738 N N . ILE A 1 99 ? 12.215 -1.418 -4.982 1.00 98.50 99 ILE A N 1
ATOM 739 C CA . ILE A 1 99 ? 11.787 -2.675 -5.609 1.00 98.50 99 ILE A CA 1
ATOM 740 C C . ILE A 1 99 ? 12.621 -2.945 -6.863 1.00 98.50 99 ILE A C 1
ATOM 742 O O . ILE A 1 99 ? 13.158 -4.039 -7.002 1.00 98.50 99 ILE A O 1
ATOM 746 N N . ARG A 1 100 ? 12.833 -1.946 -7.730 1.00 98.25 100 ARG A N 1
ATOM 747 C CA . ARG A 1 100 ? 13.687 -2.104 -8.917 1.00 98.25 100 ARG A CA 1
ATOM 748 C C . ARG A 1 100 ? 15.138 -2.419 -8.579 1.00 98.25 100 ARG A C 1
ATOM 750 O O . ARG A 1 100 ? 15.763 -3.195 -9.294 1.00 98.25 100 ARG A O 1
ATOM 757 N N . ALA A 1 101 ? 15.675 -1.794 -7.534 1.00 98.25 101 ALA A N 1
ATOM 758 C CA . ALA A 1 101 ? 17.039 -2.038 -7.083 1.00 98.25 101 ALA A CA 1
ATOM 759 C C . ALA A 1 101 ? 17.224 -3.477 -6.582 1.00 98.25 101 ALA A C 1
ATOM 761 O O . ALA A 1 101 ? 18.286 -4.057 -6.781 1.00 98.25 101 ALA A O 1
ATOM 762 N N . GLU A 1 102 ? 16.192 -4.045 -5.956 1.00 98.25 102 GLU A N 1
ATOM 763 C CA . GLU A 1 102 ? 16.259 -5.366 -5.338 1.00 98.25 102 GLU A CA 1
ATOM 764 C C . GLU A 1 102 ? 15.852 -6.506 -6.284 1.00 98.25 102 GLU A C 1
ATOM 766 O O . GLU A 1 102 ? 16.481 -7.562 -6.264 1.00 98.25 102 GLU A O 1
ATOM 771 N N . TYR A 1 103 ? 14.805 -6.328 -7.095 1.00 97.62 103 TYR A N 1
ATOM 772 C CA . TYR A 1 103 ? 14.231 -7.376 -7.953 1.00 97.62 103 TYR A CA 1
ATOM 773 C C . TYR A 1 103 ? 14.619 -7.241 -9.423 1.00 97.62 103 TYR A C 1
ATOM 775 O O . TYR A 1 103 ? 14.874 -8.251 -10.074 1.00 97.62 103 TYR A O 1
ATOM 783 N N . GLY A 1 104 ? 14.758 -6.008 -9.911 1.00 97.19 104 GLY A N 1
ATOM 784 C CA . GLY A 1 104 ? 15.060 -5.727 -11.307 1.00 97.19 104 GLY A CA 1
ATOM 785 C C . GLY A 1 104 ? 14.243 -4.564 -11.858 1.00 97.19 104 GLY A C 1
ATOM 786 O O . GLY A 1 104 ? 13.149 -4.245 -11.397 1.00 97.19 104 GLY A O 1
ATOM 787 N N . LYS A 1 105 ? 14.766 -3.902 -12.898 1.00 97.00 105 LYS A N 1
ATOM 788 C CA . LYS A 1 105 ? 14.125 -2.715 -13.495 1.00 97.00 105 LYS A CA 1
ATOM 789 C C . LYS A 1 105 ? 12.694 -2.983 -13.992 1.00 97.00 105 LYS A C 1
ATOM 791 O O . LYS A 1 105 ? 11.902 -2.050 -14.030 1.00 97.00 105 LYS A O 1
ATOM 796 N N . ALA A 1 106 ? 12.391 -4.219 -14.385 1.00 96.81 106 ALA A N 1
ATOM 797 C CA . ALA A 1 106 ? 11.090 -4.617 -14.916 1.00 96.81 106 ALA A CA 1
ATOM 798 C C . ALA A 1 106 ? 10.035 -4.905 -13.830 1.00 96.81 106 ALA A C 1
ATOM 800 O O . ALA A 1 106 ? 8.862 -5.027 -14.161 1.00 96.81 106 ALA A O 1
ATOM 801 N N . ASP A 1 107 ? 10.429 -4.995 -12.556 1.00 97.69 107 ASP A N 1
ATOM 802 C CA . ASP A 1 107 ? 9.554 -5.463 -11.473 1.00 97.69 107 ASP A CA 1
ATOM 803 C C . ASP A 1 107 ? 8.753 -4.349 -10.782 1.00 97.69 107 ASP A C 1
ATOM 805 O O . ASP A 1 107 ? 7.914 -4.626 -9.925 1.00 97.69 107 ASP A O 1
ATOM 809 N N . ALA A 1 108 ? 8.997 -3.084 -11.129 1.00 98.25 108 ALA A N 1
ATOM 810 C CA . ALA A 1 108 ? 8.224 -1.941 -10.647 1.00 98.2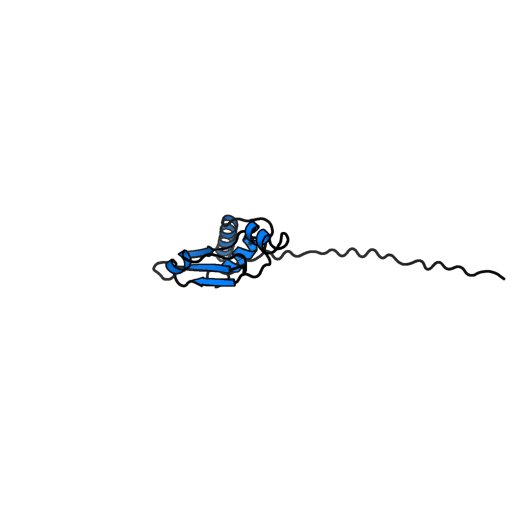5 108 ALA A CA 1
ATOM 811 C C . ALA A 1 108 ? 8.291 -0.762 -11.630 1.00 98.25 108 ALA A C 1
ATOM 813 O O . ALA A 1 108 ? 9.377 -0.396 -12.097 1.00 98.25 108 ALA A O 1
ATOM 814 N N . GLY A 1 109 ? 7.138 -0.153 -11.907 1.00 97.38 109 GLY A N 1
ATOM 815 C CA . GLY A 1 109 ? 6.977 0.997 -12.800 1.00 97.38 109 GLY A CA 1
ATOM 816 C C . GLY A 1 109 ? 7.290 2.345 -12.144 1.00 97.38 109 GLY A C 1
ATOM 817 O O . GLY A 1 109 ? 8.199 2.463 -11.316 1.00 97.38 109 GLY A O 1
ATOM 818 N N . GLU A 1 110 ? 6.591 3.405 -12.545 1.00 96.31 110 GLU A N 1
ATOM 819 C CA . GLU A 1 110 ? 6.831 4.734 -11.974 1.00 96.31 110 GLU A CA 1
ATOM 820 C C . GLU A 1 110 ? 6.255 4.854 -10.559 1.00 96.31 1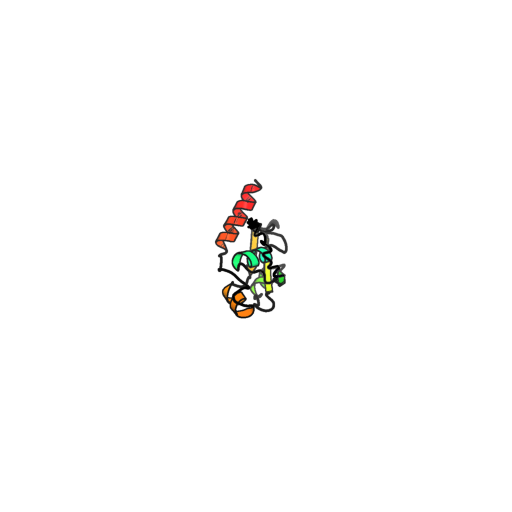10 GLU A C 1
ATOM 822 O O . GLU A 1 110 ? 5.239 4.258 -10.208 1.00 96.31 110 GLU A O 1
ATOM 827 N N . GLN A 1 111 ? 6.930 5.633 -9.708 1.00 97.94 111 GLN A N 1
ATOM 828 C CA . GLN A 1 111 ? 6.438 5.865 -8.356 1.00 97.94 111 GLN A CA 1
ATOM 829 C C . GLN A 1 111 ? 5.221 6.793 -8.402 1.00 97.94 111 GLN A C 1
ATOM 831 O O . GLN A 1 111 ? 5.338 7.963 -8.767 1.00 97.94 111 GLN A O 1
ATOM 836 N N . ARG A 1 112 ? 4.084 6.295 -7.922 1.00 97.62 112 ARG A N 1
ATOM 837 C CA . ARG A 1 112 ? 2.863 7.077 -7.690 1.00 97.62 112 ARG A CA 1
ATOM 838 C C . ARG A 1 112 ? 2.769 7.517 -6.228 1.00 97.62 112 ARG A C 1
ATOM 840 O O . ARG A 1 112 ? 3.563 7.088 -5.388 1.00 97.62 112 ARG A O 1
ATOM 847 N N . TYR A 1 113 ? 1.809 8.374 -5.880 1.00 96.06 113 TYR A N 1
ATOM 848 C CA . TYR A 1 113 ? 1.759 8.988 -4.542 1.00 96.06 113 TYR A CA 1
ATOM 849 C C . TYR A 1 113 ? 0.438 8.766 -3.802 1.00 96.06 113 TYR A C 1
ATOM 851 O O . TYR A 1 113 ? -0.633 8.703 -4.400 1.00 96.06 113 TYR A O 1
ATOM 859 N N . CYS A 1 114 ? 0.486 8.740 -2.462 1.00 94.56 114 CYS A N 1
ATOM 860 C CA . CYS A 1 114 ? -0.676 8.476 -1.598 1.00 94.56 114 CYS A CA 1
ATOM 861 C C . CYS A 1 114 ? -1.883 9.395 -1.854 1.00 94.56 114 CYS A C 1
ATOM 863 O O . CYS A 1 114 ? -3.014 8.997 -1.589 1.00 94.56 114 CYS A O 1
ATOM 865 N N . ARG A 1 115 ? -1.674 10.599 -2.406 1.00 96.06 115 ARG A N 1
ATOM 866 C CA . ARG A 1 115 ? -2.766 11.481 -2.849 1.00 96.06 115 ARG A CA 1
ATOM 867 C C . ARG A 1 115 ? -3.709 10.772 -3.824 1.00 96.06 115 ARG A C 1
ATOM 869 O O . ARG A 1 115 ? -4.918 10.943 -3.732 1.00 96.06 115 ARG A O 1
ATOM 876 N N . GLU A 1 116 ? -3.166 9.976 -4.735 1.00 95.38 116 GLU A N 1
ATOM 877 C CA . GLU A 1 116 ? -3.946 9.243 -5.732 1.00 95.38 116 GLU A CA 1
ATOM 878 C C . GLU A 1 116 ? -4.798 8.155 -5.073 1.00 95.38 116 GLU A C 1
ATOM 880 O O . GLU A 1 116 ? -5.969 8.010 -5.415 1.00 95.38 116 GLU A O 1
ATOM 885 N N . ILE A 1 117 ? -4.258 7.468 -4.057 1.00 95.62 117 ILE A N 1
ATOM 886 C CA . ILE A 1 117 ? -5.019 6.527 -3.219 1.00 95.62 117 ILE A CA 1
ATOM 887 C C . ILE A 1 117 ? -6.189 7.241 -2.545 1.00 95.62 117 ILE A C 1
ATOM 889 O O . ILE A 1 117 ? -7.317 6.761 -2.620 1.00 95.62 117 ILE A O 1
ATOM 893 N N . THR A 1 118 ? -5.957 8.410 -1.943 1.00 94.25 118 THR A N 1
ATOM 894 C CA . THR A 1 118 ? -7.023 9.195 -1.305 1.00 94.25 118 THR A CA 1
ATOM 895 C C . THR A 1 118 ? -8.127 9.570 -2.293 1.00 94.25 118 THR A C 1
ATOM 897 O O . THR A 1 118 ? -9.302 9.435 -1.961 1.00 94.25 118 THR A O 1
ATOM 900 N N . VAL A 1 119 ? -7.775 9.991 -3.514 1.00 95.25 119 VAL A N 1
ATOM 901 C CA . VAL A 1 119 ? -8.754 10.301 -4.572 1.00 95.25 119 VAL A CA 1
ATOM 902 C C . VAL A 1 119 ? -9.577 9.064 -4.941 1.00 95.25 119 VAL A C 1
ATOM 904 O O . VAL A 1 119 ? -10.803 9.149 -5.006 1.00 95.25 119 VAL A O 1
ATOM 907 N N . MET A 1 120 ? -8.933 7.907 -5.123 1.00 94.00 120 MET A N 1
ATOM 908 C CA . MET A 1 120 ? -9.624 6.653 -5.445 1.00 94.00 120 MET A CA 1
ATOM 909 C C . MET A 1 120 ? -10.549 6.187 -4.314 1.00 94.00 120 MET A C 1
ATOM 911 O O . MET A 1 120 ? -11.690 5.804 -4.570 1.00 94.00 120 MET A O 1
ATOM 915 N N . VAL A 1 121 ? -10.097 6.256 -3.057 1.00 92.94 121 VAL A N 1
ATOM 916 C CA . VAL A 1 121 ? -10.932 5.932 -1.890 1.00 92.94 121 VAL A CA 1
ATOM 917 C C . VAL A 1 121 ? -12.128 6.876 -1.812 1.00 92.94 121 VAL A C 1
ATOM 919 O O . VAL A 1 121 ? -13.253 6.411 -1.658 1.00 92.94 121 VAL A O 1
ATOM 922 N N . HIS A 1 122 ? -11.916 8.185 -1.962 1.00 92.38 122 HIS A N 1
ATOM 923 C CA . HIS A 1 122 ? -12.998 9.168 -1.932 1.00 92.38 122 HIS A CA 1
ATOM 924 C C . HIS A 1 122 ? -14.048 8.888 -3.014 1.00 92.38 122 HIS A C 1
ATOM 926 O O . HIS A 1 122 ? -15.236 8.826 -2.707 1.00 92.38 122 HIS A O 1
ATOM 932 N N . ALA A 1 123 ? -13.616 8.637 -4.255 1.00 92.38 123 ALA A N 1
ATOM 933 C CA . ALA A 1 123 ? -14.511 8.287 -5.355 1.00 92.38 123 ALA A CA 1
ATOM 934 C C . ALA A 1 123 ? -15.335 7.023 -5.052 1.00 92.38 123 ALA A C 1
ATOM 936 O O . ALA A 1 123 ? -16.549 7.021 -5.254 1.00 92.38 123 ALA A O 1
ATOM 937 N N . LYS A 1 124 ? -14.706 5.976 -4.493 1.00 89.38 124 LYS A N 1
ATOM 938 C CA . LYS A 1 124 ? -15.404 4.755 -4.060 1.00 89.38 124 LYS A CA 1
ATOM 939 C C . LYS A 1 124 ? -16.461 5.021 -2.988 1.00 89.38 124 LYS A C 1
ATOM 941 O O . LYS A 1 124 ? -17.509 4.388 -3.022 1.00 89.38 124 LYS A O 1
ATOM 946 N N . ILE A 1 125 ? -16.171 5.880 -2.009 1.00 87.31 125 ILE A N 1
ATOM 947 C CA . ILE A 1 125 ? -17.109 6.183 -0.920 1.00 87.31 125 ILE A CA 1
ATOM 948 C C . ILE A 1 125 ? -18.285 7.011 -1.434 1.00 87.31 125 ILE A C 1
ATOM 950 O O . ILE A 1 125 ? -19.423 6.668 -1.139 1.00 87.31 125 ILE A O 1
ATOM 954 N N . VAL A 1 126 ? -18.028 8.044 -2.242 1.00 90.75 126 VAL A N 1
ATOM 955 C CA . VAL A 1 126 ? -19.086 8.876 -2.838 1.00 90.75 126 VAL A CA 1
ATOM 956 C C . VAL A 1 126 ? -20.025 8.046 -3.712 1.00 90.75 126 VAL A C 1
ATOM 958 O O . VAL A 1 126 ? -21.229 8.242 -3.646 1.00 90.75 126 VAL A O 1
ATOM 961 N N . ALA A 1 127 ? -19.504 7.081 -4.474 1.00 88.81 127 ALA A N 1
ATOM 962 C CA . ALA A 1 127 ? -20.322 6.203 -5.312 1.00 88.81 127 ALA A CA 1
ATOM 963 C C . ALA A 1 127 ? -21.229 5.230 -4.527 1.00 88.81 127 ALA A C 1
ATOM 965 O O . ALA A 1 127 ? -22.070 4.572 -5.135 1.00 88.81 127 ALA A O 1
ATOM 966 N N . LYS A 1 128 ? -21.036 5.091 -3.206 1.00 83.50 128 LYS A N 1
ATOM 967 C CA . LYS A 1 128 ? -21.864 4.249 -2.324 1.00 83.50 128 LYS A CA 1
ATOM 968 C C . LYS A 1 128 ? -22.960 5.040 -1.585 1.00 83.50 128 LYS A C 1
ATOM 970 O O . LYS A 1 128 ? -23.719 4.416 -0.846 1.00 83.50 128 LYS A O 1
ATOM 975 N N . LEU A 1 129 ? -22.995 6.370 -1.720 1.00 76.06 129 LEU A N 1
ATOM 976 C CA . LEU A 1 129 ? -24.027 7.248 -1.149 1.00 76.06 129 LEU A CA 1
ATOM 977 C C . LEU A 1 129 ? -25.230 7.351 -2.090 1.00 76.06 129 LEU A C 1
ATOM 979 O O . LEU A 1 129 ? -26.356 7.435 -1.554 1.00 76.06 129 LEU A O 1
#

Sequence (129 aa):
MNMRHHTISRLAALMLIVCAGMASAATLPDTTTDTFCTAVQEILAETTVPSELTVYSDMAAFRQSKPTPRPLTISQVVTLDKQGRPKMVSCKVKSADHIRAEYGKADAGEQRYCREITVMVHAKIVAKL

Secondary structure (DSSP, 8-state):
--------------------------PPPPTTSTTHHHHHHHHHHTB-SPPEEEEESSHHHHHH----TTTTEEEEEEEE-TTS-EEEEEEE---HHHHHHHH-TTSB-PPP-HHHHHHHHHHHHHTT-